Protein AF-A0A5J4E8Y9-F1 (afdb_monomer_lite)

Structure (mmCIF, N/CA/C/O backbone):
data_AF-A0A5J4E8Y9-F1
#
_entry.id   AF-A0A5J4E8Y9-F1
#
loop_
_atom_site.group_PDB
_atom_site.id
_atom_site.type_symbol
_atom_site.label_atom_id
_atom_site.label_alt_id
_atom_site.label_comp_id
_atom_site.label_asym_id
_atom_site.label_entity_id
_atom_site.label_seq_id
_atom_site.pdbx_PDB_ins_code
_atom_site.Cartn_x
_atom_site.Cartn_y
_atom_site.Cartn_z
_atom_site.occupancy
_atom_site.B_iso_or_equiv
_atom_site.auth_seq_id
_atom_site.auth_comp_id
_atom_site.auth_asym_id
_atom_site.auth_atom_id
_atom_site.pdbx_PDB_model_num
ATOM 1 N N . MET A 1 1 ? 8.280 3.467 -54.296 1.00 40.56 1 MET A N 1
ATOM 2 C CA . MET A 1 1 ? 8.672 4.690 -53.562 1.00 40.56 1 MET A CA 1
ATOM 3 C C . MET A 1 1 ? 7.978 4.644 -52.204 1.00 40.56 1 MET A C 1
ATOM 5 O O . MET A 1 1 ? 6.782 4.893 -52.131 1.00 40.56 1 MET A O 1
ATOM 9 N N . ASN A 1 2 ? 8.693 4.165 -51.180 1.00 37.75 2 ASN A N 1
ATOM 10 C CA . ASN A 1 2 ? 8.174 3.873 -49.836 1.00 37.75 2 ASN A CA 1
ATOM 11 C C . ASN A 1 2 ? 7.724 5.151 -49.111 1.00 37.75 2 ASN A C 1
ATOM 13 O O . ASN A 1 2 ? 8.507 6.089 -48.996 1.00 37.75 2 ASN A O 1
ATOM 17 N N . LYS A 1 3 ? 6.498 5.159 -48.573 1.00 44.72 3 LYS A N 1
ATOM 18 C CA . LYS A 1 3 ? 5.993 6.186 -47.636 1.00 44.72 3 LYS A CA 1
ATOM 19 C C . LYS A 1 3 ? 5.371 5.563 -46.378 1.00 44.72 3 LYS A C 1
ATOM 21 O O . LYS A 1 3 ? 4.374 6.046 -45.859 1.00 44.72 3 LYS A O 1
ATOM 26 N N . THR A 1 4 ? 5.957 4.483 -45.881 1.00 51.41 4 THR A N 1
ATOM 27 C CA . THR A 1 4 ? 5.530 3.822 -44.640 1.00 51.41 4 THR A CA 1
ATOM 28 C C . THR A 1 4 ? 6.741 3.564 -43.765 1.00 51.41 4 THR A C 1
ATOM 30 O O . THR A 1 4 ? 7.208 2.441 -43.663 1.00 51.41 4 THR A O 1
ATOM 33 N N . LEU A 1 5 ? 7.291 4.620 -43.173 1.00 49.56 5 LEU A N 1
ATOM 34 C CA . LEU A 1 5 ? 8.224 4.516 -42.052 1.00 49.56 5 LEU A CA 1
ATOM 35 C C . LEU A 1 5 ? 8.358 5.921 -41.454 1.00 49.56 5 LEU A C 1
ATOM 37 O O . LEU A 1 5 ? 9.135 6.696 -41.988 1.00 49.56 5 LEU A O 1
ATOM 41 N N . LEU A 1 6 ? 7.555 6.290 -40.443 1.00 46.19 6 LEU A N 1
ATOM 42 C CA . LEU A 1 6 ? 8.000 7.237 -39.396 1.00 46.19 6 LEU A CA 1
ATOM 43 C C . LEU A 1 6 ? 7.033 7.482 -38.216 1.00 46.19 6 LEU A C 1
ATOM 45 O O . LEU A 1 6 ? 7.370 8.280 -37.350 1.00 46.19 6 LEU A O 1
ATOM 49 N N . THR A 1 7 ? 5.868 6.835 -38.109 1.00 42.94 7 THR A N 1
ATOM 50 C CA . THR A 1 7 ? 4.920 7.144 -37.011 1.00 42.94 7 THR A CA 1
ATOM 51 C C . THR A 1 7 ? 4.975 6.223 -35.787 1.00 42.94 7 THR A C 1
ATOM 53 O O . THR A 1 7 ? 4.290 6.497 -34.810 1.00 42.94 7 THR A O 1
ATOM 56 N N . THR A 1 8 ? 5.799 5.172 -35.764 1.00 41.59 8 THR A N 1
ATOM 57 C CA . THR A 1 8 ? 5.791 4.177 -34.667 1.00 41.59 8 THR A CA 1
ATOM 58 C C . THR A 1 8 ? 6.807 4.404 -33.538 1.00 41.59 8 THR A C 1
ATOM 60 O O . THR A 1 8 ? 6.810 3.633 -32.585 1.00 41.59 8 THR A O 1
ATOM 63 N N . ILE A 1 9 ? 7.649 5.445 -33.580 1.00 45.53 9 ILE A N 1
ATOM 64 C CA . ILE A 1 9 ? 8.735 5.624 -32.586 1.00 45.53 9 ILE A CA 1
ATOM 65 C C . ILE A 1 9 ? 8.310 6.454 -31.352 1.00 45.53 9 ILE A C 1
ATOM 67 O O . ILE A 1 9 ? 8.962 6.376 -30.315 1.00 45.53 9 ILE A O 1
ATOM 71 N N . LEU A 1 10 ? 7.185 7.181 -31.383 1.00 42.47 10 LEU A N 1
ATOM 72 C CA . LEU A 1 10 ? 6.805 8.082 -30.277 1.00 42.47 10 LEU A CA 1
ATOM 73 C C . LEU A 1 10 ? 6.004 7.427 -29.129 1.00 42.47 10 LEU A C 1
ATOM 75 O O . LEU A 1 10 ? 5.753 8.078 -28.123 1.00 42.47 10 LEU A O 1
ATOM 79 N N . LEU A 1 11 ? 5.596 6.159 -29.256 1.00 41.34 11 LEU A N 1
ATOM 80 C CA . LEU A 1 11 ? 4.779 5.473 -28.236 1.00 41.34 11 LEU A CA 1
ATOM 81 C C . LEU A 1 11 ? 5.594 4.628 -27.248 1.00 41.34 11 LEU A C 1
ATOM 83 O O . LEU A 1 11 ? 5.082 4.256 -26.198 1.00 41.34 11 LEU A O 1
ATOM 87 N N . ILE A 1 12 ? 6.859 4.330 -27.560 1.00 43.34 12 ILE A N 1
ATOM 88 C CA . ILE A 1 12 ? 7.715 3.508 -26.690 1.00 43.34 12 ILE A CA 1
ATOM 89 C C . ILE A 1 12 ? 8.406 4.379 -25.627 1.00 43.34 12 ILE A C 1
ATOM 91 O O . ILE A 1 12 ? 8.674 3.913 -24.521 1.00 43.34 12 ILE A O 1
ATOM 95 N N . SER A 1 13 ? 8.664 5.664 -25.914 1.00 47.06 13 SER A N 1
ATOM 96 C CA . SER A 1 13 ? 9.336 6.540 -24.943 1.00 47.06 13 SER A CA 1
ATOM 97 C C . SER A 1 13 ? 8.455 6.846 -23.733 1.00 47.06 13 SER A C 1
ATOM 99 O O . SER A 1 13 ? 8.975 6.963 -22.627 1.00 47.06 13 SER A O 1
ATOM 101 N N . SER A 1 14 ? 7.132 6.939 -23.915 1.00 57.75 14 SER A N 1
ATOM 102 C CA . SER A 1 14 ? 6.210 7.260 -22.823 1.00 57.75 14 SER A CA 1
ATOM 103 C C . SER A 1 14 ? 6.086 6.122 -21.813 1.00 57.75 14 SER A C 1
ATOM 105 O O . SER A 1 14 ? 6.011 6.383 -20.619 1.00 57.75 14 SER A O 1
ATOM 107 N N . THR A 1 15 ? 6.114 4.861 -22.253 1.00 60.59 15 THR A N 1
ATOM 108 C CA . THR A 1 15 ? 6.007 3.715 -21.336 1.00 60.59 15 THR A CA 1
ATOM 109 C C . THR A 1 15 ? 7.306 3.458 -20.577 1.00 60.59 15 THR A C 1
ATOM 111 O O . THR A 1 15 ? 7.270 3.113 -19.399 1.00 60.59 15 THR A O 1
ATOM 114 N N . VAL A 1 16 ? 8.460 3.641 -21.230 1.00 63.06 16 VAL A N 1
ATOM 115 C CA . VAL A 1 16 ? 9.774 3.426 -20.602 1.00 63.06 16 VAL A CA 1
ATOM 116 C C . VAL A 1 16 ? 10.090 4.520 -19.578 1.00 63.06 16 VAL A C 1
ATOM 118 O O . VAL A 1 16 ? 10.606 4.200 -18.511 1.00 63.06 16 VAL A O 1
ATOM 121 N N . ALA A 1 17 ? 9.751 5.783 -19.864 1.00 66.50 17 ALA A N 1
ATOM 122 C CA . ALA A 1 17 ? 9.955 6.886 -18.922 1.00 66.50 17 ALA A CA 1
ATOM 123 C C . ALA A 1 17 ? 9.143 6.691 -17.629 1.00 66.50 17 ALA A C 1
ATOM 125 O O . ALA A 1 17 ? 9.712 6.741 -16.546 1.00 66.50 17 ALA A O 1
ATOM 126 N N . VAL A 1 18 ? 7.857 6.335 -17.738 1.00 72.62 18 VAL A N 1
ATOM 127 C CA . VAL A 1 18 ? 6.997 6.078 -16.567 1.00 72.62 18 VAL A CA 1
ATOM 128 C C . VAL A 1 18 ? 7.513 4.905 -15.724 1.00 72.62 18 VAL A C 1
ATOM 130 O O . VAL A 1 18 ? 7.542 4.987 -14.497 1.00 72.62 18 VAL A O 1
ATOM 133 N N . ALA A 1 19 ? 7.976 3.824 -16.363 1.00 74.44 19 ALA A N 1
ATOM 134 C CA . ALA A 1 19 ? 8.564 2.692 -15.645 1.00 74.44 19 ALA A CA 1
ATOM 135 C C . ALA A 1 19 ? 9.880 3.066 -14.937 1.00 74.44 19 ALA A C 1
ATOM 137 O O . ALA A 1 19 ? 10.130 2.614 -13.820 1.00 74.44 19 ALA A O 1
ATOM 138 N N . HIS A 1 20 ? 10.717 3.896 -15.566 1.00 79.50 20 HIS A N 1
ATOM 139 C CA . HIS A 1 20 ? 11.952 4.397 -14.964 1.00 79.50 20 HIS A CA 1
ATOM 140 C C . HIS A 1 20 ? 11.671 5.280 -13.741 1.00 79.50 20 HIS A C 1
ATOM 142 O O . HIS A 1 20 ? 12.275 5.073 -12.685 1.00 79.50 20 HIS A O 1
ATOM 148 N N . ASP A 1 21 ? 10.709 6.195 -13.860 1.00 88.69 21 ASP A N 1
ATOM 149 C CA . ASP A 1 21 ? 10.310 7.100 -12.784 1.00 88.69 21 ASP A CA 1
ATOM 150 C C . ASP A 1 21 ? 9.775 6.322 -11.574 1.00 88.69 21 ASP A C 1
ATOM 152 O O . ASP A 1 21 ? 10.180 6.580 -10.439 1.00 88.69 21 ASP A O 1
ATOM 156 N N . ALA A 1 22 ? 8.957 5.289 -11.803 1.00 93.44 22 ALA A N 1
ATOM 157 C CA . ALA A 1 22 ? 8.418 4.465 -10.724 1.00 93.44 22 ALA A CA 1
ATOM 158 C C . ALA A 1 22 ? 9.505 3.690 -9.955 1.00 93.44 22 ALA A C 1
ATOM 160 O O . ALA A 1 22 ? 9.446 3.584 -8.729 1.00 93.44 22 ALA A O 1
ATOM 161 N N . VAL A 1 23 ? 10.540 3.193 -10.644 1.00 95.44 23 VAL A N 1
ATOM 162 C CA . VAL A 1 23 ? 11.680 2.523 -9.992 1.00 95.44 23 VAL A CA 1
ATOM 163 C C . VAL A 1 23 ? 12.490 3.508 -9.145 1.00 95.44 23 VAL A C 1
ATOM 165 O O . VAL A 1 23 ? 12.881 3.172 -8.025 1.00 95.44 23 VAL A O 1
ATOM 168 N N . ILE A 1 24 ? 12.730 4.726 -9.644 1.00 96.06 24 ILE A N 1
ATOM 169 C CA . ILE A 1 24 ? 13.439 5.772 -8.890 1.00 96.06 24 ILE A CA 1
ATOM 170 C C . ILE A 1 24 ? 12.660 6.145 -7.628 1.00 96.06 24 ILE A C 1
ATOM 172 O O . ILE A 1 24 ? 13.236 6.168 -6.537 1.00 96.06 24 ILE A O 1
ATOM 176 N N . LEU A 1 25 ? 11.359 6.405 -7.768 1.00 97.81 25 LEU A N 1
ATOM 177 C CA . LEU A 1 25 ? 10.476 6.738 -6.653 1.00 97.81 25 LEU A CA 1
ATOM 178 C C . LEU A 1 25 ? 10.470 5.620 -5.608 1.00 97.81 25 LEU A C 1
ATOM 180 O O . LEU A 1 25 ? 10.700 5.883 -4.427 1.00 97.81 25 LEU A O 1
ATOM 184 N N . ARG A 1 26 ? 10.333 4.361 -6.038 1.00 97.94 26 ARG A N 1
ATOM 185 C CA . ARG A 1 26 ? 10.397 3.210 -5.134 1.00 97.94 26 ARG A CA 1
ATOM 186 C C . ARG A 1 26 ? 11.713 3.165 -4.363 1.00 97.94 26 ARG A C 1
ATOM 188 O O . ARG A 1 26 ? 11.704 3.029 -3.144 1.00 97.94 26 ARG A O 1
ATOM 195 N N . ASN A 1 27 ? 12.849 3.299 -5.048 1.00 98.31 27 ASN A N 1
ATOM 196 C CA . ASN A 1 27 ? 14.162 3.231 -4.398 1.00 98.31 27 ASN A CA 1
ATOM 197 C C . ASN A 1 27 ? 14.341 4.340 -3.359 1.00 98.31 27 ASN A C 1
ATOM 199 O O . ASN A 1 27 ? 14.819 4.075 -2.258 1.00 98.31 27 ASN A O 1
ATOM 203 N N . LYS A 1 28 ? 13.884 5.553 -3.678 1.00 98.12 28 LYS A N 1
ATOM 204 C CA . LYS A 1 28 ? 13.874 6.678 -2.745 1.00 98.12 28 LYS A CA 1
ATOM 205 C C . LYS A 1 28 ? 12.987 6.395 -1.529 1.00 98.12 28 LYS A C 1
ATOM 207 O O . LYS A 1 28 ? 13.396 6.644 -0.400 1.00 98.12 28 LYS A O 1
ATOM 212 N N . GLY A 1 29 ? 11.796 5.835 -1.738 1.00 98.31 29 GLY A N 1
ATOM 213 C CA . GLY A 1 29 ? 10.895 5.437 -0.656 1.00 98.31 29 GLY A CA 1
ATOM 214 C C . GLY A 1 29 ? 11.509 4.400 0.289 1.00 98.31 29 GLY A C 1
ATOM 215 O O . GLY A 1 29 ? 11.448 4.565 1.507 1.00 98.31 29 GLY A O 1
ATOM 216 N N . VAL A 1 30 ? 12.175 3.382 -0.262 1.00 98.19 30 VAL A N 1
ATOM 217 C CA . VAL A 1 30 ? 12.894 2.368 0.527 1.00 98.19 30 VAL A CA 1
ATOM 218 C C . VAL A 1 30 ? 14.059 2.969 1.314 1.00 98.19 30 VAL A C 1
ATOM 220 O O . VAL A 1 30 ? 14.264 2.599 2.468 1.00 98.19 30 VAL A O 1
ATOM 223 N N . GLU A 1 31 ? 14.797 3.918 0.737 1.00 98.44 31 GLU A N 1
ATOM 224 C CA . GLU A 1 31 ? 15.873 4.623 1.441 1.00 98.44 31 GLU A CA 1
ATOM 225 C C . GLU A 1 31 ? 15.347 5.392 2.663 1.00 98.44 31 GLU A C 1
ATOM 227 O O . GLU A 1 31 ? 15.898 5.274 3.758 1.00 98.44 31 GLU A O 1
ATOM 232 N N . TYR A 1 32 ? 14.242 6.129 2.518 1.00 98.50 32 TYR A N 1
ATOM 233 C CA . TYR A 1 32 ? 13.619 6.812 3.655 1.00 98.50 32 TYR A CA 1
ATOM 234 C C . TYR A 1 32 ? 13.123 5.837 4.722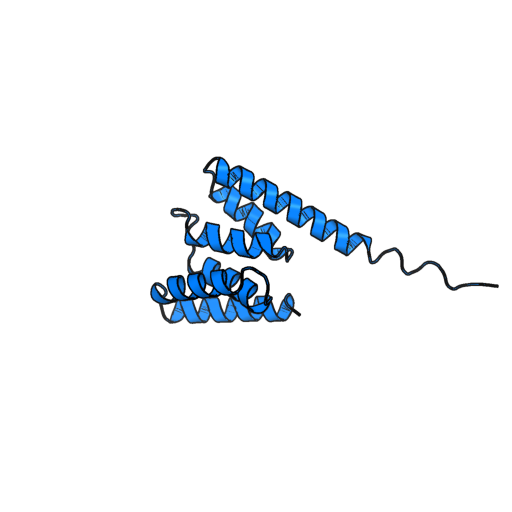 1.00 98.50 32 TYR A C 1
ATOM 236 O O . TYR A 1 32 ? 13.351 6.077 5.909 1.00 98.50 32 TYR A O 1
ATOM 244 N N . ALA A 1 33 ? 12.517 4.715 4.319 1.00 97.25 33 ALA A N 1
ATOM 245 C CA . ALA A 1 33 ? 12.080 3.680 5.254 1.00 97.25 33 ALA A CA 1
ATOM 246 C C . ALA A 1 33 ? 13.260 3.108 6.056 1.00 97.25 33 ALA A C 1
ATOM 248 O O . ALA A 1 33 ? 13.157 2.952 7.271 1.00 97.25 33 ALA A O 1
ATOM 249 N N . ALA A 1 34 ? 14.397 2.853 5.400 1.00 97.38 34 ALA A N 1
ATOM 250 C CA . ALA A 1 34 ? 15.615 2.369 6.052 1.00 97.38 34 ALA A CA 1
ATOM 251 C C . ALA A 1 34 ? 16.182 3.373 7.073 1.00 97.38 34 ALA A C 1
ATOM 253 O O . ALA A 1 34 ? 16.758 2.968 8.081 1.00 97.38 34 ALA A O 1
ATOM 254 N N . ASN A 1 35 ? 15.970 4.670 6.843 1.00 97.44 35 ASN A N 1
ATOM 255 C CA . ASN A 1 35 ? 16.351 5.746 7.759 1.00 97.44 35 ASN A CA 1
ATOM 256 C C . ASN A 1 35 ? 15.284 6.051 8.832 1.00 97.44 35 ASN A C 1
ATOM 258 O O . ASN A 1 35 ? 15.478 6.952 9.647 1.00 97.44 35 ASN A O 1
ATOM 262 N N . GLY A 1 36 ? 14.163 5.322 8.847 1.00 96.19 36 GLY A N 1
ATOM 263 C CA . GLY A 1 36 ? 13.060 5.515 9.794 1.00 96.19 36 GLY A CA 1
ATOM 264 C C . GLY A 1 36 ? 12.126 6.689 9.474 1.00 96.19 36 GLY A C 1
ATOM 265 O O . GLY A 1 36 ? 11.235 6.986 10.268 1.00 96.19 36 GLY A O 1
ATOM 266 N N . ASP A 1 37 ? 12.283 7.344 8.321 1.00 98.06 37 ASP A N 1
ATOM 267 C CA . ASP A 1 37 ? 11.361 8.381 7.846 1.00 98.06 37 ASP A CA 1
ATOM 268 C C . ASP A 1 37 ? 10.206 7.738 7.067 1.00 98.06 37 ASP A C 1
ATOM 270 O O . ASP A 1 37 ? 10.155 7.716 5.834 1.00 98.06 37 ASP A O 1
ATOM 274 N N . PHE A 1 38 ? 9.258 7.172 7.813 1.00 98.06 38 PHE A N 1
ATOM 275 C CA . PHE A 1 38 ? 8.120 6.464 7.230 1.00 98.06 38 PHE A CA 1
ATOM 276 C C . PHE A 1 38 ? 7.148 7.378 6.479 1.00 98.06 38 PHE A C 1
ATOM 278 O O . PHE A 1 38 ? 6.446 6.910 5.587 1.00 98.06 38 PHE A O 1
ATOM 285 N N . GLN A 1 39 ? 7.112 8.675 6.796 1.00 98.31 39 GLN A N 1
ATOM 286 C CA . GLN A 1 39 ? 6.240 9.622 6.105 1.00 98.31 39 G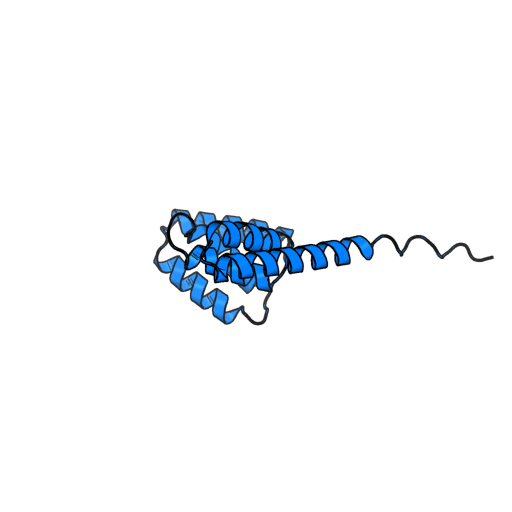LN A CA 1
ATOM 287 C C . GLN A 1 39 ? 6.756 9.897 4.691 1.00 98.31 39 GLN A C 1
ATOM 289 O O . GLN A 1 39 ? 5.994 9.843 3.723 1.00 98.31 39 GLN A O 1
ATOM 294 N N . SER A 1 40 ? 8.062 10.131 4.550 1.00 98.38 40 SER A N 1
ATOM 295 C CA . SER A 1 40 ? 8.682 10.224 3.230 1.00 98.38 40 SER A CA 1
ATOM 296 C C . SER A 1 40 ? 8.602 8.888 2.490 1.00 98.38 40 SER A C 1
ATOM 298 O O . SER A 1 40 ? 8.298 8.878 1.298 1.00 98.38 40 SER A O 1
ATOM 300 N N . ALA A 1 41 ? 8.804 7.760 3.182 1.00 98.62 41 ALA A N 1
ATOM 301 C CA . ALA A 1 41 ? 8.669 6.436 2.578 1.00 98.62 41 ALA A CA 1
ATOM 302 C C . ALA A 1 41 ? 7.275 6.214 1.977 1.00 98.62 41 ALA A C 1
ATOM 304 O O . ALA A 1 41 ? 7.172 5.886 0.797 1.00 98.62 41 ALA A O 1
ATOM 305 N N . GLN A 1 42 ? 6.216 6.465 2.755 1.00 98.62 42 GLN A N 1
ATOM 306 C CA . GLN A 1 42 ? 4.828 6.394 2.300 1.00 98.62 42 GLN A CA 1
ATOM 307 C C . GLN A 1 42 ? 4.620 7.221 1.035 1.00 98.62 42 GLN A C 1
ATOM 309 O O . GLN A 1 42 ? 4.109 6.702 0.047 1.00 98.62 42 GLN A O 1
ATOM 314 N N . LYS A 1 43 ? 5.059 8.484 1.041 1.00 98.25 43 LYS A N 1
ATOM 315 C CA . LYS A 1 43 ? 4.900 9.375 -0.109 1.00 98.25 43 LYS A CA 1
ATOM 316 C C . LYS A 1 43 ? 5.464 8.755 -1.390 1.00 98.25 43 LYS A C 1
ATOM 318 O O . LYS A 1 43 ? 4.743 8.629 -2.372 1.00 98.25 43 LYS A O 1
ATOM 323 N N . TYR A 1 44 ? 6.740 8.374 -1.386 1.00 98.62 44 TYR A N 1
ATOM 324 C CA . TYR A 1 44 ? 7.401 7.924 -2.614 1.00 98.62 44 TYR A CA 1
ATOM 325 C C . TYR A 1 44 ? 6.993 6.506 -3.030 1.00 98.62 44 TYR A C 1
ATOM 327 O O . TYR A 1 44 ? 6.889 6.232 -4.225 1.00 98.62 44 TYR A O 1
ATOM 335 N N . LEU A 1 45 ? 6.742 5.609 -2.071 1.00 98.56 45 LEU A N 1
ATOM 336 C CA . LEU A 1 45 ? 6.266 4.258 -2.374 1.00 98.56 45 LEU A CA 1
ATOM 337 C C . LEU A 1 45 ? 4.866 4.294 -2.983 1.00 98.56 45 LEU A C 1
ATOM 339 O O . LEU A 1 45 ? 4.623 3.607 -3.970 1.00 98.56 45 LEU A O 1
ATOM 343 N N . CYS A 1 46 ? 3.960 5.109 -2.443 1.00 98.19 46 CY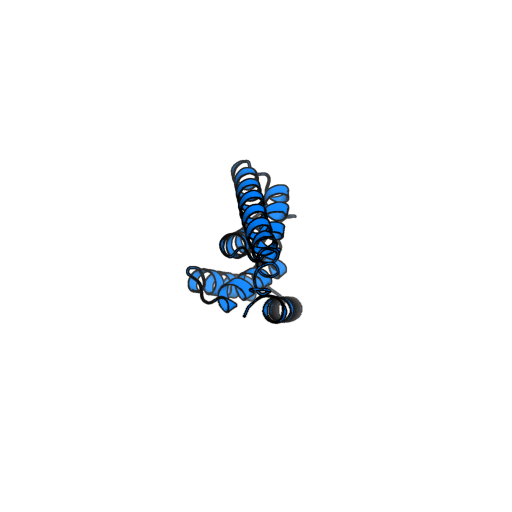S A N 1
ATOM 344 C CA . CYS A 1 46 ? 2.601 5.183 -2.964 1.00 98.19 46 CYS A CA 1
ATOM 345 C C . CYS A 1 46 ? 2.533 5.928 -4.308 1.00 98.19 46 CYS A C 1
ATOM 347 O O . CYS A 1 46 ? 1.817 5.483 -5.196 1.00 98.19 46 CYS A O 1
ATOM 349 N N . GLU A 1 47 ? 3.374 6.943 -4.537 1.00 97.69 47 GLU A N 1
ATOM 350 C CA . GLU A 1 47 ? 3.524 7.559 -5.868 1.00 97.69 47 GLU A CA 1
ATOM 351 C C . GLU A 1 47 ? 4.014 6.533 -6.912 1.00 97.69 47 GLU A C 1
ATOM 353 O O . GLU A 1 47 ? 3.460 6.419 -8.003 1.00 97.69 47 GLU A O 1
ATOM 358 N N . ALA A 1 48 ? 5.001 5.698 -6.568 1.00 97.75 48 ALA A N 1
ATOM 359 C CA . ALA A 1 48 ? 5.441 4.607 -7.443 1.00 97.75 48 ALA A CA 1
ATOM 360 C C . ALA A 1 48 ? 4.355 3.530 -7.659 1.00 97.75 48 ALA A C 1
ATOM 362 O O . ALA A 1 48 ? 4.262 2.947 -8.745 1.00 97.75 48 ALA A O 1
ATOM 363 N N . ALA A 1 49 ? 3.535 3.256 -6.640 1.00 97.44 49 ALA A N 1
ATOM 364 C CA . ALA A 1 49 ? 2.427 2.306 -6.706 1.00 97.44 49 ALA A CA 1
ATOM 365 C C . ALA A 1 49 ? 1.321 2.773 -7.669 1.00 97.44 49 ALA A C 1
ATOM 367 O O . ALA A 1 49 ? 0.806 1.968 -8.456 1.00 97.44 49 ALA A O 1
ATOM 368 N N . GLU A 1 50 ? 1.012 4.073 -7.653 1.00 95.69 50 GLU A N 1
ATOM 369 C CA . GLU A 1 50 ? 0.073 4.741 -8.564 1.00 95.69 50 GLU A CA 1
ATOM 370 C C . GLU A 1 50 ? 0.545 4.697 -10.021 1.00 95.69 50 GLU A C 1
ATOM 372 O O . GLU A 1 50 ? -0.266 4.497 -10.924 1.00 95.69 50 GLU A O 1
ATOM 377 N N . LEU A 1 51 ? 1.860 4.758 -10.262 1.00 94.19 51 LEU A N 1
ATOM 378 C CA . LEU A 1 51 ? 2.452 4.537 -11.590 1.00 94.19 51 LEU A CA 1
ATOM 379 C C . LEU A 1 51 ? 2.395 3.068 -12.055 1.00 94.19 51 LEU A C 1
ATOM 381 O O . LEU A 1 51 ? 2.886 2.730 -13.133 1.00 94.19 51 LEU A O 1
ATOM 385 N N . GLY A 1 52 ? 1.800 2.175 -11.260 1.00 93.50 52 GLY A N 1
ATOM 386 C CA . GLY A 1 52 ? 1.588 0.778 -11.623 1.00 93.50 52 GLY A CA 1
ATOM 387 C C . GLY A 1 52 ? 2.802 -0.119 -11.390 1.00 93.50 52 GLY A C 1
ATOM 388 O O . GLY A 1 52 ? 2.826 -1.250 -11.892 1.00 93.50 52 GLY A O 1
ATOM 389 N N . TYR A 1 53 ? 3.808 0.326 -10.631 1.00 95.88 53 TYR A N 1
ATOM 390 C CA . TYR A 1 53 ? 4.960 -0.515 -10.322 1.00 95.88 53 TYR A CA 1
ATOM 391 C C . TYR A 1 53 ? 4.601 -1.555 -9.257 1.00 95.88 53 TYR A C 1
ATOM 393 O O . TYR A 1 53 ? 4.379 -1.226 -8.096 1.00 95.88 53 TYR A O 1
ATOM 401 N N . TYR A 1 54 ? 4.535 -2.825 -9.667 1.00 96.38 54 TYR A N 1
ATOM 402 C CA . TYR A 1 54 ? 4.002 -3.922 -8.850 1.00 96.38 54 TYR A CA 1
ATOM 403 C C . TYR A 1 54 ? 4.673 -4.027 -7.474 1.00 96.38 54 TYR A C 1
ATOM 405 O O . TYR A 1 54 ? 3.988 -4.066 -6.458 1.00 96.38 54 TYR A O 1
ATOM 413 N N . THR A 1 55 ? 6.007 -3.977 -7.422 1.00 97.50 55 THR A N 1
ATOM 414 C CA . THR A 1 55 ? 6.746 -4.026 -6.152 1.00 97.50 55 THR A CA 1
ATOM 415 C C . THR A 1 55 ? 6.394 -2.851 -5.237 1.00 97.50 55 THR A C 1
ATOM 417 O O . THR A 1 55 ? 6.216 -3.050 -4.040 1.00 97.50 55 THR A O 1
ATOM 420 N N . ALA A 1 56 ? 6.215 -1.643 -5.781 1.00 98.12 56 ALA A N 1
ATOM 421 C CA . ALA A 1 56 ? 5.804 -0.493 -4.979 1.00 98.12 56 ALA A CA 1
ATOM 422 C C . ALA A 1 56 ? 4.359 -0.600 -4.472 1.00 98.12 56 ALA A C 1
ATOM 424 O O . ALA A 1 56 ? 4.070 -0.090 -3.398 1.00 98.12 56 ALA A O 1
ATOM 425 N N . GLN A 1 57 ? 3.459 -1.289 -5.180 1.00 98.50 57 GLN A N 1
ATOM 426 C CA . GLN A 1 57 ? 2.100 -1.552 -4.682 1.00 98.50 57 GLN A CA 1
ATOM 427 C C . GLN A 1 57 ? 2.131 -2.432 -3.427 1.00 98.50 57 GLN A C 1
ATOM 429 O O . GLN A 1 57 ? 1.436 -2.142 -2.454 1.00 98.50 57 GLN A O 1
ATOM 434 N N . VAL A 1 58 ? 3.000 -3.449 -3.409 1.00 98.75 58 VAL A N 1
ATOM 435 C CA . VAL A 1 58 ? 3.238 -4.281 -2.218 1.00 98.75 58 VAL A CA 1
ATOM 436 C C . VAL A 1 58 ? 3.843 -3.445 -1.086 1.00 98.75 58 VAL A C 1
ATOM 438 O O . VAL A 1 58 ? 3.363 -3.486 0.046 1.00 98.75 58 VAL A O 1
ATOM 441 N N . GLU A 1 59 ? 4.877 -2.655 -1.383 1.00 98.62 59 GLU A N 1
ATOM 442 C CA . GLU A 1 59 ? 5.609 -1.872 -0.381 1.00 98.62 59 GLU A CA 1
ATOM 443 C C . GLU A 1 59 ? 4.799 -0.692 0.180 1.00 98.62 59 GLU A C 1
ATOM 445 O O . GLU A 1 59 ? 4.889 -0.411 1.375 1.00 98.62 59 GLU A O 1
ATOM 450 N N . CYS A 1 60 ? 3.966 -0.036 -0.634 1.00 98.75 60 CYS A N 1
ATOM 451 C CA . CYS A 1 60 ? 3.010 0.972 -0.173 1.00 98.75 60 CYS A CA 1
ATOM 452 C C . CYS A 1 60 ? 1.962 0.323 0.747 1.00 98.75 60 CYS A C 1
ATOM 454 O O . CYS A 1 60 ? 1.747 0.805 1.859 1.00 98.75 60 CYS A O 1
ATOM 456 N N . GLY A 1 61 ? 1.384 -0.825 0.366 1.00 98.69 61 GLY A N 1
ATOM 457 C CA . GLY A 1 61 ? 0.491 -1.577 1.257 1.00 98.69 61 GLY A CA 1
ATOM 458 C C . GLY A 1 61 ? 1.152 -1.909 2.601 1.00 98.69 61 GLY A C 1
ATOM 459 O O . GLY A 1 61 ? 0.569 -1.690 3.663 1.00 98.69 61 GLY A O 1
ATOM 460 N N . TYR A 1 62 ? 2.412 -2.347 2.569 1.00 98.56 62 TYR A N 1
ATOM 461 C CA . TYR A 1 62 ? 3.173 -2.679 3.771 1.00 98.56 62 TYR A CA 1
ATOM 462 C C . TYR A 1 62 ? 3.476 -1.465 4.665 1.00 98.56 62 TYR A C 1
ATOM 464 O O . TYR A 1 62 ? 3.294 -1.554 5.883 1.00 98.56 62 TYR A O 1
ATOM 472 N N . VAL A 1 63 ? 3.925 -0.331 4.111 1.00 98.50 63 VAL A N 1
ATOM 473 C CA . VAL A 1 63 ? 4.246 0.864 4.920 1.00 98.50 63 VAL A CA 1
ATOM 474 C C . VAL A 1 63 ? 2.986 1.452 5.565 1.00 98.50 63 VAL A C 1
ATOM 476 O O . VAL A 1 63 ? 3.005 1.812 6.739 1.00 98.50 63 VAL A O 1
ATOM 479 N N . LEU A 1 64 ? 1.859 1.448 4.849 1.00 98.69 64 LEU A N 1
ATOM 480 C CA . LEU A 1 64 ? 0.565 1.892 5.372 1.00 98.69 64 LEU A CA 1
ATOM 481 C C . LEU A 1 64 ? 0.027 0.959 6.465 1.00 98.69 64 LEU A C 1
ATOM 483 O O . LEU A 1 64 ? -0.662 1.407 7.377 1.00 98.69 64 LEU A O 1
ATOM 487 N N . GLU A 1 65 ? 0.327 -0.336 6.412 1.00 98.31 65 GLU A N 1
ATOM 488 C CA . GLU A 1 65 ? -0.114 -1.277 7.440 1.00 98.31 65 GLU A CA 1
ATOM 489 C C . GLU A 1 65 ? 0.760 -1.231 8.709 1.00 98.31 65 GLU A C 1
ATOM 491 O O . GLU A 1 65 ? 0.247 -1.279 9.834 1.00 98.31 65 GLU A O 1
ATOM 496 N N . SER A 1 66 ? 2.083 -1.189 8.529 1.00 96.56 66 SER A N 1
ATOM 497 C CA . SER A 1 66 ? 3.062 -1.517 9.576 1.00 96.56 66 SER A CA 1
ATOM 498 C C . SER A 1 66 ? 3.728 -0.314 10.242 1.00 96.56 66 SER A C 1
ATOM 500 O O . SER A 1 66 ? 4.252 -0.454 11.351 1.00 96.56 66 SER A O 1
ATOM 502 N N . SER A 1 67 ? 3.714 0.863 9.614 1.00 97.06 67 SER A N 1
ATOM 503 C CA . SER A 1 67 ? 4.298 2.059 10.218 1.00 97.06 67 SER A CA 1
ATOM 504 C C . SER A 1 67 ? 3.444 2.591 11.377 1.00 97.06 67 SER A C 1
ATOM 506 O O . SER A 1 67 ? 2.236 2.371 11.408 1.00 97.06 67 SER A O 1
ATOM 508 N N . PRO A 1 68 ? 4.038 3.325 12.335 1.00 95.25 68 PRO A N 1
ATOM 509 C CA . PRO A 1 68 ? 3.281 4.038 13.361 1.00 95.25 68 PRO A CA 1
ATOM 510 C C . PRO A 1 68 ? 2.374 5.132 12.780 1.00 95.25 68 PRO A C 1
ATOM 512 O O . PRO A 1 68 ? 2.596 5.641 11.677 1.00 95.25 68 PRO A O 1
ATOM 515 N N . ALA A 1 69 ? 1.386 5.567 13.563 1.00 95.12 69 ALA A N 1
ATOM 516 C CA . ALA A 1 69 ? 0.658 6.797 13.267 1.00 95.12 69 ALA A CA 1
ATOM 517 C C . ALA A 1 69 ? 1.635 7.995 13.167 1.00 95.12 69 ALA A C 1
ATOM 519 O O . ALA A 1 69 ? 2.595 8.060 13.940 1.00 95.12 69 ALA A O 1
ATOM 520 N N . PRO A 1 70 ? 1.410 8.950 12.246 1.00 95.88 70 PRO A N 1
ATOM 521 C CA . PRO A 1 70 ? 0.226 9.094 11.392 1.00 95.88 70 PRO A CA 1
ATOM 522 C C . PRO A 1 70 ? 0.307 8.360 10.040 1.00 95.88 70 PRO A C 1
ATOM 524 O O . PRO A 1 70 ? -0.600 8.511 9.230 1.00 95.88 70 PRO A O 1
ATOM 527 N N . VAL A 1 71 ? 1.374 7.601 9.769 1.00 98.31 71 VAL A N 1
ATOM 528 C CA . VAL A 1 71 ? 1.553 6.899 8.481 1.00 98.31 71 VAL A CA 1
ATOM 529 C C . VAL A 1 71 ? 0.625 5.693 8.369 1.00 98.31 71 VAL A C 1
ATOM 531 O O . VAL A 1 71 ? 0.163 5.374 7.275 1.00 98.31 71 VAL A O 1
ATOM 534 N N . GLN A 1 72 ? 0.331 5.046 9.501 1.00 98.06 72 GLN A N 1
ATOM 535 C CA . GLN A 1 72 ? -0.584 3.915 9.528 1.00 98.06 72 GLN A CA 1
ATOM 536 C C . GLN A 1 72 ? -1.945 4.282 8.933 1.00 98.06 72 GLN A C 1
ATOM 538 O O . GLN A 1 72 ? -2.631 5.178 9.426 1.00 98.06 72 GLN A O 1
ATOM 543 N N . ASN A 1 73 ? -2.357 3.542 7.912 1.00 98.50 73 ASN A N 1
ATOM 544 C CA . ASN A 1 73 ? -3.659 3.661 7.288 1.00 98.50 73 ASN A CA 1
ATOM 545 C C . ASN A 1 73 ? -4.121 2.274 6.802 1.00 98.50 73 ASN A C 1
ATOM 547 O O . ASN A 1 73 ? -3.818 1.875 5.674 1.00 98.50 73 ASN A O 1
ATOM 551 N N . PRO A 1 74 ? -4.841 1.513 7.647 1.00 98.19 74 PRO A N 1
ATOM 552 C CA . PRO A 1 74 ? -5.264 0.159 7.306 1.00 98.19 74 PRO A CA 1
ATOM 553 C C . PRO A 1 74 ? -6.268 0.128 6.144 1.00 98.19 74 PRO A C 1
ATOM 555 O O . PRO A 1 74 ? -6.243 -0.815 5.359 1.00 98.19 74 PRO A O 1
ATOM 558 N N . VAL A 1 75 ? -7.104 1.159 5.983 1.00 98.56 75 VAL A N 1
ATOM 559 C CA . VAL A 1 75 ? -8.038 1.271 4.847 1.00 98.56 75 VAL A CA 1
ATOM 560 C C . VAL A 1 75 ? -7.257 1.360 3.537 1.00 98.56 75 VAL A C 1
ATOM 562 O O . VAL A 1 75 ? -7.521 0.611 2.602 1.00 98.56 75 VAL A O 1
ATOM 565 N N . GLU A 1 76 ? -6.234 2.212 3.484 1.00 98.56 76 GLU A N 1
ATOM 566 C CA . GLU A 1 76 ? -5.396 2.360 2.292 1.00 98.56 76 GLU A CA 1
ATOM 567 C C . GLU A 1 76 ? -4.538 1.119 2.020 1.00 98.56 76 GLU A C 1
ATOM 569 O O . GLU A 1 76 ? -4.399 0.688 0.876 1.00 98.56 76 GLU A O 1
ATOM 574 N N . ALA A 1 77 ? -3.995 0.497 3.069 1.00 98.81 77 ALA A N 1
ATOM 575 C CA . ALA A 1 77 ? -3.253 -0.752 2.933 1.00 98.81 77 ALA A CA 1
ATOM 576 C C . ALA A 1 77 ? -4.124 -1.859 2.312 1.00 98.81 77 ALA A C 1
ATOM 578 O O . ALA A 1 77 ? -3.676 -2.580 1.419 1.00 98.81 77 ALA A O 1
ATOM 579 N N . TYR A 1 78 ? -5.391 -1.957 2.733 1.00 98.88 78 TYR A N 1
ATOM 580 C CA . TYR A 1 78 ? -6.357 -2.893 2.159 1.00 98.88 78 TYR A CA 1
ATOM 581 C C . TYR A 1 78 ? -6.562 -2.663 0.657 1.00 98.88 78 TYR A C 1
ATOM 583 O O . TYR A 1 78 ? -6.614 -3.631 -0.111 1.00 98.88 78 TYR A O 1
ATOM 591 N N . VAL A 1 79 ? -6.659 -1.399 0.228 1.00 98.81 79 VAL A N 1
ATOM 592 C CA . VAL A 1 79 ? -6.789 -1.032 -1.190 1.00 98.81 79 VAL A CA 1
ATOM 593 C C . VAL A 1 79 ? -5.596 -1.563 -1.980 1.00 98.81 79 VAL A C 1
ATOM 595 O O . VAL A 1 79 ? -5.782 -2.330 -2.926 1.00 98.81 79 VAL A O 1
ATOM 598 N N . TRP A 1 80 ? -4.371 -1.241 -1.562 1.00 98.81 80 TRP A N 1
ATOM 599 C CA . TRP A 1 80 ? -3.168 -1.656 -2.287 1.00 98.81 80 TRP A CA 1
ATOM 600 C C . TRP A 1 80 ? -2.977 -3.170 -2.321 1.00 98.81 80 TRP A C 1
ATOM 602 O O . TRP A 1 80 ? -2.655 -3.714 -3.376 1.00 98.81 80 TRP A O 1
ATOM 612 N N . PHE A 1 81 ? -3.254 -3.882 -1.226 1.00 98.88 81 PHE A N 1
ATOM 613 C CA . PHE A 1 81 ? -3.209 -5.345 -1.252 1.00 98.88 81 PHE A CA 1
ATOM 614 C C . PHE A 1 81 ? -4.283 -5.948 -2.163 1.00 98.88 81 PHE A C 1
ATOM 616 O O . PHE A 1 81 ? -4.009 -6.928 -2.851 1.00 98.88 81 PHE A O 1
ATOM 623 N N . SER A 1 82 ? -5.469 -5.340 -2.254 1.00 98.75 82 SER A N 1
ATOM 624 C CA . SER A 1 82 ? -6.499 -5.760 -3.216 1.00 98.75 82 SER A CA 1
ATOM 625 C C . SER A 1 82 ? -6.027 -5.584 -4.666 1.00 98.75 82 SER A C 1
ATOM 627 O O . SER A 1 82 ? -6.223 -6.480 -5.487 1.00 98.75 82 SER A O 1
ATOM 629 N N . VAL A 1 83 ? -5.333 -4.481 -4.971 1.00 98.56 83 VAL A N 1
ATOM 630 C CA . VAL A 1 83 ? -4.707 -4.254 -6.287 1.00 98.56 83 VAL A CA 1
ATOM 631 C C . VAL A 1 83 ? -3.634 -5.309 -6.578 1.00 98.56 83 VAL A C 1
ATOM 633 O O . VAL A 1 83 ? -3.597 -5.848 -7.681 1.00 98.56 83 VAL A O 1
ATOM 636 N N . VAL A 1 84 ? -2.781 -5.646 -5.604 1.00 98.56 84 VAL A N 1
ATOM 637 C CA . VAL A 1 84 ? -1.740 -6.679 -5.765 1.00 98.56 84 VAL A CA 1
ATOM 638 C C . VAL A 1 84 ? -2.351 -8.051 -6.064 1.00 98.56 84 VAL A C 1
ATOM 640 O O . VAL A 1 84 ? -1.854 -8.742 -6.955 1.00 98.56 84 VAL A O 1
ATOM 643 N N . ILE A 1 85 ? -3.430 -8.429 -5.368 1.00 98.62 85 ILE A N 1
ATOM 644 C CA . ILE A 1 85 ? -4.153 -9.693 -5.597 1.00 98.62 85 ILE A CA 1
ATOM 645 C C . ILE A 1 85 ? -4.723 -9.737 -7.016 1.00 98.62 85 ILE A C 1
ATOM 647 O O . ILE A 1 85 ? -4.536 -10.727 -7.717 1.00 98.62 85 ILE A O 1
ATOM 651 N N . ALA A 1 86 ? -5.367 -8.655 -7.465 1.00 98.19 86 ALA A N 1
ATOM 652 C CA . ALA A 1 86 ? -5.982 -8.581 -8.791 1.00 98.19 86 ALA A CA 1
ATOM 653 C C . ALA A 1 86 ? -4.978 -8.703 -9.950 1.00 98.19 86 ALA A C 1
ATOM 655 O O . ALA A 1 86 ? -5.367 -8.996 -11.075 1.00 98.19 86 ALA A O 1
ATOM 656 N N . ARG A 1 87 ? -3.688 -8.471 -9.689 1.00 96.44 87 ARG A N 1
ATOM 657 C CA . ARG A 1 87 ? -2.616 -8.593 -10.685 1.00 96.44 87 ARG A CA 1
ATOM 658 C C . ARG A 1 87 ? -2.034 -10.001 -10.808 1.00 96.44 87 ARG A C 1
ATOM 660 O O . ARG A 1 87 ? -1.189 -10.198 -11.675 1.00 96.44 87 ARG A O 1
ATOM 667 N N . GLU A 1 88 ? -2.425 -10.932 -9.936 1.00 95.94 88 GLU A N 1
ATOM 668 C CA . GLU A 1 88 ? -2.015 -12.347 -9.967 1.00 95.94 88 GLU A CA 1
ATOM 669 C C . GLU A 1 88 ? -0.484 -12.567 -10.047 1.00 95.94 88 GLU A C 1
ATOM 671 O O . GLU A 1 88 ? 0.014 -13.486 -10.697 1.00 95.94 88 GLU A O 1
ATOM 676 N N . GLY A 1 89 ? 0.290 -11.705 -9.378 1.00 95.06 89 GLY A N 1
ATOM 677 C CA . GLY A 1 89 ? 1.755 -11.765 -9.346 1.00 95.06 89 GLY A CA 1
ATOM 678 C C . GLY A 1 89 ? 2.341 -12.613 -8.207 1.00 95.06 89 GLY A C 1
ATOM 679 O O . GLY A 1 89 ? 1.633 -13.332 -7.496 1.00 95.06 89 GLY A O 1
ATOM 680 N N . THR A 1 90 ? 3.657 -12.492 -8.004 1.00 97.56 90 THR A N 1
ATOM 681 C CA . THR A 1 90 ? 4.444 -13.254 -7.012 1.00 97.56 90 THR A CA 1
ATOM 682 C C . THR A 1 90 ? 3.975 -13.079 -5.572 1.00 97.56 90 THR A C 1
ATOM 684 O O . THR A 1 90 ? 4.064 -14.013 -4.780 1.00 97.56 90 THR A O 1
ATOM 687 N N . ASP A 1 91 ? 3.442 -11.907 -5.242 1.00 98.44 91 ASP A N 1
ATOM 688 C CA . ASP A 1 91 ? 3.077 -11.514 -3.882 1.00 98.44 91 ASP A CA 1
ATOM 689 C C . ASP A 1 91 ? 1.570 -11.651 -3.620 1.00 98.44 91 ASP A C 1
ATOM 691 O O . ASP A 1 91 ? 1.076 -11.202 -2.589 1.00 98.44 91 ASP A O 1
ATOM 695 N N . THR A 1 92 ? 0.818 -12.296 -4.521 1.00 98.31 92 THR A N 1
ATOM 696 C CA . THR A 1 92 ? -0.645 -12.456 -4.402 1.00 98.31 92 THR A CA 1
ATOM 697 C C . THR A 1 92 ? -1.045 -13.158 -3.103 1.00 98.31 92 THR A C 1
ATOM 699 O O . THR A 1 92 ? -1.939 -12.691 -2.401 1.00 98.31 92 THR A O 1
ATOM 702 N N . ALA A 1 93 ? -0.362 -14.248 -2.740 1.00 98.56 93 ALA A N 1
ATOM 703 C CA . ALA A 1 93 ? -0.651 -14.979 -1.504 1.00 98.56 93 ALA A CA 1
ATOM 704 C C . ALA A 1 93 ? -0.341 -14.140 -0.253 1.00 98.56 93 ALA A C 1
ATOM 706 O O . ALA A 1 93 ? -1.140 -14.108 0.681 1.00 98.56 93 ALA A O 1
ATOM 707 N N . PHE A 1 94 ? 0.782 -13.415 -0.271 1.00 98.56 94 PHE A N 1
ATOM 708 C CA . PHE A 1 94 ? 1.152 -12.489 0.796 1.00 98.56 94 PHE A CA 1
ATOM 709 C C . PHE A 1 94 ? 0.103 -11.379 0.943 1.00 98.56 94 PHE A C 1
ATOM 711 O O . PHE A 1 94 ? -0.431 -11.172 2.028 1.00 98.56 94 PHE A O 1
ATOM 718 N N . ALA A 1 95 ? -0.263 -10.710 -0.152 1.00 98.69 95 ALA A N 1
ATOM 719 C CA . ALA A 1 95 ? -1.255 -9.643 -0.143 1.00 98.69 95 ALA A CA 1
ATOM 720 C C . ALA A 1 95 ? -2.636 -10.125 0.326 1.00 98.69 95 ALA A C 1
ATOM 722 O O . ALA A 1 95 ? -3.296 -9.415 1.083 1.00 98.69 95 ALA A O 1
ATOM 723 N N . ALA A 1 96 ? -3.055 -11.337 -0.054 1.00 98.75 96 ALA A N 1
ATOM 724 C CA . ALA A 1 96 ? -4.293 -11.941 0.436 1.00 98.75 96 ALA A CA 1
ATOM 725 C C . ALA A 1 96 ? -4.270 -12.134 1.958 1.00 98.75 96 ALA A C 1
ATOM 727 O O . ALA A 1 96 ? -5.212 -11.734 2.640 1.00 98.75 96 ALA A O 1
ATOM 728 N N . GLU A 1 97 ? -3.177 -12.671 2.505 1.00 98.69 97 GLU A N 1
ATOM 729 C CA . GLU A 1 97 ? -3.011 -12.828 3.952 1.00 98.69 97 GLU A CA 1
ATOM 730 C C . GLU A 1 97 ? -3.081 -11.476 4.681 1.00 98.69 97 GLU A C 1
ATOM 732 O O . GLU A 1 97 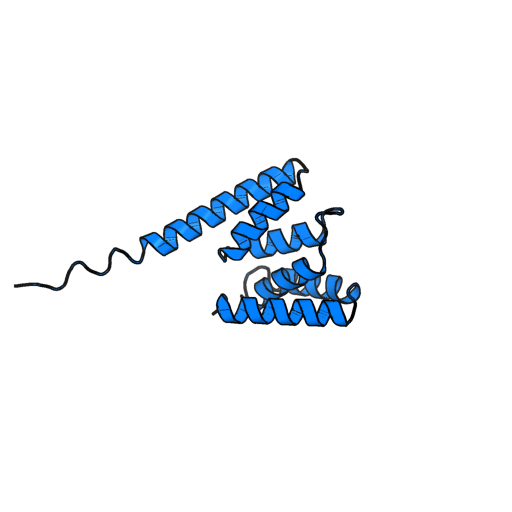? -3.836 -11.324 5.646 1.00 98.69 97 GLU A O 1
ATOM 737 N N . ARG A 1 98 ? -2.337 -10.467 4.202 1.00 98.69 98 ARG A N 1
ATOM 738 C CA . ARG A 1 98 ? -2.329 -9.126 4.811 1.00 98.69 98 ARG A CA 1
ATOM 739 C C . ARG A 1 98 ? -3.697 -8.454 4.732 1.00 98.69 98 ARG A C 1
ATOM 741 O O . ARG A 1 98 ? -4.169 -7.912 5.731 1.00 98.69 98 ARG A O 1
ATOM 748 N N . ARG A 1 99 ? -4.367 -8.529 3.579 1.00 98.69 99 ARG A N 1
ATOM 749 C CA . ARG A 1 99 ? -5.711 -7.971 3.375 1.00 98.69 99 ARG A CA 1
ATOM 750 C C . ARG A 1 99 ? -6.717 -8.566 4.356 1.00 98.69 99 ARG A C 1
ATOM 752 O O . ARG A 1 99 ? -7.466 -7.806 4.963 1.00 98.69 99 ARG A O 1
ATOM 759 N N . GLU A 1 100 ? -6.713 -9.882 4.565 1.00 98.56 100 GLU A N 1
ATOM 760 C CA . GLU A 1 100 ? -7.613 -10.521 5.536 1.00 98.56 100 GLU A CA 1
ATOM 761 C C . GLU A 1 100 ? -7.272 -10.141 6.986 1.00 98.56 100 GLU A C 1
ATOM 763 O O . GLU A 1 100 ? -8.170 -9.850 7.782 1.00 98.56 100 GLU A O 1
ATOM 768 N N . ALA A 1 101 ? -5.983 -10.045 7.327 1.00 98.44 101 ALA A N 1
ATOM 769 C CA . ALA A 1 101 ? -5.547 -9.581 8.644 1.00 98.44 101 ALA A CA 1
ATOM 770 C C . ALA A 1 101 ? -5.968 -8.126 8.932 1.00 98.44 101 ALA A C 1
ATOM 772 O O . ALA A 1 101 ? -6.301 -7.786 10.071 1.00 98.44 101 ALA A O 1
ATOM 773 N N . ILE A 1 102 ? -5.968 -7.267 7.910 1.00 98.44 102 ILE A N 1
ATOM 774 C CA . ILE A 1 102 ? -6.489 -5.899 7.986 1.00 98.44 102 ILE A CA 1
ATOM 775 C C . ILE A 1 102 ? -8.015 -5.911 8.092 1.00 98.44 102 ILE A C 1
ATOM 777 O O . ILE A 1 102 ? -8.565 -5.229 8.956 1.00 98.44 102 ILE A O 1
ATOM 781 N N . ARG A 1 103 ? -8.701 -6.712 7.266 1.00 98.00 103 ARG A N 1
ATOM 782 C CA . ARG A 1 103 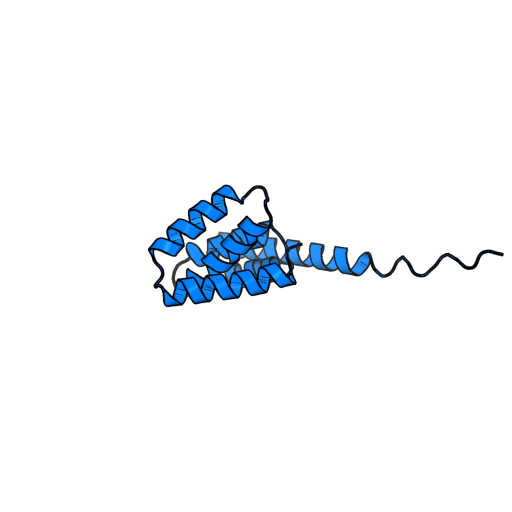? -10.169 -6.821 7.236 1.00 98.00 103 ARG A CA 1
ATOM 783 C C . ARG A 1 103 ? -10.751 -7.103 8.616 1.00 98.00 103 ARG A C 1
ATOM 785 O O . ARG A 1 103 ? -11.767 -6.525 8.977 1.00 98.00 103 ARG A O 1
ATOM 792 N N . ALA A 1 104 ? -10.084 -7.948 9.402 1.00 97.75 104 ALA A N 1
ATOM 793 C CA . ALA A 1 104 ? -10.491 -8.288 10.765 1.00 97.75 104 ALA A CA 1
ATOM 794 C C . ALA A 1 104 ? -10.458 -7.105 11.759 1.00 97.75 104 ALA A C 1
ATOM 796 O O . ALA A 1 104 ? -11.012 -7.217 12.851 1.00 97.75 104 ALA A O 1
ATOM 797 N N . LYS A 1 105 ? -9.798 -5.994 11.408 1.00 96.31 105 LYS A N 1
ATOM 798 C CA . LYS A 1 105 ? -9.635 -4.795 12.249 1.00 96.31 105 LYS A CA 1
ATOM 799 C C . LYS A 1 105 ? -10.497 -3.617 11.793 1.00 96.31 105 LYS A C 1
ATOM 801 O O . LYS A 1 105 ? -10.654 -2.672 12.559 1.00 96.31 105 LYS A O 1
ATOM 806 N N . LEU A 1 106 ? -11.006 -3.654 10.563 1.00 97.62 106 LEU A N 1
ATOM 807 C CA . LEU A 1 106 ? -11.807 -2.581 9.984 1.00 97.62 106 LEU A CA 1
ATOM 808 C C . LEU A 1 106 ? -13.283 -2.715 10.363 1.00 97.62 106 LEU A C 1
ATOM 810 O O . LEU A 1 106 ? -13.818 -3.810 10.550 1.00 97.62 106 LEU A O 1
ATOM 814 N N . THR A 1 107 ? -13.965 -1.579 10.427 1.00 98.56 107 THR A N 1
ATOM 815 C CA . THR A 1 107 ? -15.425 -1.527 10.496 1.00 98.56 107 THR A CA 1
ATOM 816 C C . THR A 1 107 ? -16.052 -1.935 9.162 1.00 98.56 107 THR A C 1
ATOM 818 O O . THR A 1 107 ? -15.426 -1.870 8.105 1.00 98.56 107 THR A O 1
ATOM 821 N N . ALA A 1 108 ? -17.334 -2.307 9.181 1.00 98.00 108 ALA A N 1
ATOM 822 C CA . ALA A 1 108 ? -18.054 -2.647 7.954 1.00 98.00 108 ALA A CA 1
ATOM 823 C C . ALA A 1 108 ? -18.055 -1.497 6.928 1.00 98.00 108 ALA A C 1
ATOM 825 O O . ALA A 1 108 ? -17.913 -1.750 5.736 1.00 98.00 108 ALA A O 1
ATOM 826 N N . SER A 1 109 ? -18.175 -0.243 7.381 1.00 98.19 109 SER A N 1
ATOM 827 C CA . SER A 1 109 ? -18.118 0.927 6.498 1.00 98.19 109 SER A CA 1
ATOM 828 C C . SER A 1 109 ? -16.740 1.119 5.870 1.00 98.19 109 SER A C 1
ATOM 830 O O . SER A 1 109 ? -16.662 1.394 4.680 1.00 98.19 109 SER A O 1
ATOM 832 N N . GLU A 1 110 ? -15.665 0.926 6.636 1.00 98.56 110 GLU A N 1
ATOM 833 C CA . GLU A 1 110 ? -14.291 1.032 6.127 1.00 98.56 110 GLU A CA 1
ATOM 834 C C . GLU A 1 110 ? -13.955 -0.091 5.139 1.00 98.56 110 GLU A C 1
ATOM 836 O O . GLU A 1 110 ? -13.257 0.147 4.159 1.00 98.56 110 GLU A O 1
ATOM 841 N N . ILE A 1 111 ? -14.474 -1.306 5.358 1.00 98.50 111 ILE A N 1
ATOM 842 C CA . ILE A 1 111 ? -14.332 -2.414 4.401 1.00 98.50 111 ILE A CA 1
ATOM 843 C C . ILE A 1 111 ? -15.012 -2.055 3.080 1.00 98.50 111 ILE A C 1
ATOM 845 O O . ILE A 1 111 ? -14.386 -2.172 2.032 1.00 98.50 111 ILE A O 1
ATOM 849 N N . VAL A 1 112 ? -16.263 -1.585 3.129 1.00 98.44 112 VAL A N 1
ATOM 850 C CA . VAL A 1 112 ? -17.004 -1.185 1.922 1.00 98.44 112 VAL A CA 1
ATOM 851 C C . VAL A 1 112 ? -16.286 -0.048 1.196 1.00 98.44 112 VAL A C 1
ATOM 853 O O . VAL A 1 112 ? -16.146 -0.094 -0.022 1.00 98.44 112 VAL A O 1
ATOM 856 N N . GLU A 1 113 ? -15.793 0.954 1.926 1.00 98.38 113 GLU A N 1
ATOM 857 C CA . GLU A 1 113 ? -15.003 2.037 1.340 1.00 98.38 113 GLU A CA 1
ATOM 858 C C . GLU A 1 113 ? -13.749 1.504 0.633 1.00 98.38 113 GLU A C 1
ATOM 860 O O . GLU A 1 113 ? -13.509 1.833 -0.530 1.00 98.38 113 GLU A O 1
ATOM 865 N N . ALA A 1 114 ? -12.961 0.663 1.306 1.00 98.38 114 ALA A N 1
ATOM 866 C CA . ALA A 1 114 ? -11.731 0.117 0.747 1.00 98.38 114 ALA A CA 1
ATOM 867 C C . ALA A 1 114 ? -11.995 -0.781 -0.475 1.00 98.38 114 ALA A C 1
ATOM 869 O O . ALA A 1 114 ? -11.264 -0.701 -1.461 1.00 98.38 114 ALA A O 1
ATOM 870 N N .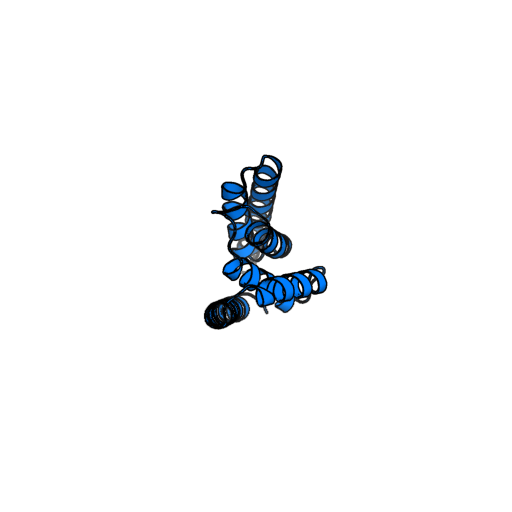 GLU A 1 115 ? -13.042 -1.609 -0.439 1.00 98.38 115 GLU A N 1
ATOM 871 C CA . GLU A 1 115 ? -13.448 -2.463 -1.561 1.00 98.38 115 GLU A CA 1
ATOM 872 C C . GLU A 1 115 ? -13.848 -1.627 -2.786 1.00 98.38 115 GLU A C 1
ATOM 874 O O . GLU A 1 115 ? -13.346 -1.887 -3.878 1.00 98.38 115 GLU A O 1
ATOM 879 N N . LEU A 1 116 ? -14.656 -0.574 -2.604 1.00 98.44 116 LEU A N 1
ATOM 880 C CA . LEU A 1 116 ? -15.057 0.324 -3.695 1.00 98.44 116 LEU A CA 1
ATOM 881 C C . LEU A 1 116 ? -13.859 1.050 -4.314 1.00 98.44 116 LEU A C 1
ATOM 883 O O . LEU A 1 116 ? -13.735 1.130 -5.536 1.00 98.44 116 LEU A O 1
ATOM 887 N N . ARG A 1 117 ? -12.953 1.565 -3.476 1.00 98.31 117 ARG A N 1
ATOM 888 C CA . ARG A 1 117 ? -11.746 2.264 -3.939 1.00 98.31 117 ARG A CA 1
ATOM 889 C C . ARG A 1 117 ? -10.796 1.321 -4.677 1.00 98.31 117 ARG A C 1
ATOM 891 O O . ARG A 1 117 ? -10.235 1.698 -5.706 1.00 98.31 117 ARG A O 1
ATOM 898 N N . ALA A 1 118 ? -10.634 0.094 -4.180 1.00 98.00 118 ALA A N 1
ATOM 899 C CA . ALA A 1 118 ? -9.850 -0.933 -4.853 1.00 98.00 118 ALA A CA 1
ATOM 900 C C . ALA A 1 118 ? -10.452 -1.302 -6.210 1.00 98.00 118 ALA A C 1
ATOM 902 O O . ALA A 1 118 ? -9.728 -1.315 -7.201 1.00 98.00 118 ALA A O 1
ATOM 903 N N . GLU A 1 119 ? -11.760 -1.559 -6.277 1.00 97.69 119 GLU A N 1
ATOM 904 C CA . GLU A 1 119 ? -12.459 -1.891 -7.522 1.00 97.69 119 GLU A CA 1
ATOM 905 C C . GLU A 1 119 ? -12.322 -0.770 -8.560 1.00 97.69 119 GLU A C 1
ATOM 907 O O . GLU A 1 119 ? -11.969 -1.024 -9.716 1.00 97.69 119 GLU A O 1
ATOM 912 N N . GLU A 1 120 ? -12.513 0.483 -8.141 1.00 96.88 120 GLU A N 1
ATOM 913 C CA . GLU A 1 120 ? -12.322 1.639 -9.011 1.00 96.88 120 GLU A CA 1
ATOM 914 C C . GLU A 1 120 ? -10.893 1.685 -9.567 1.00 96.88 120 GLU A C 1
ATOM 916 O O . GLU A 1 120 ? -10.706 1.833 -10.779 1.00 96.88 120 GLU A O 1
ATOM 921 N N . PHE A 1 121 ? -9.879 1.526 -8.713 1.00 95.25 121 PHE A N 1
ATOM 922 C CA . PHE A 1 121 ? -8.487 1.545 -9.152 1.00 95.25 121 PHE A CA 1
ATOM 923 C C . PHE A 1 121 ? -8.171 0.384 -10.102 1.00 95.25 121 PHE A C 1
ATOM 925 O O . PHE A 1 121 ? -7.579 0.605 -11.161 1.00 95.25 121 PHE A O 1
ATOM 932 N N . ILE A 1 122 ? -8.580 -0.836 -9.743 1.00 96.44 122 ILE A N 1
ATOM 933 C CA . ILE A 1 122 ? -8.362 -2.063 -10.519 1.00 96.44 122 ILE A CA 1
ATOM 934 C C . ILE A 1 122 ? -8.979 -1.909 -11.908 1.00 96.44 122 ILE A C 1
ATOM 936 O O . ILE A 1 122 ? -8.274 -2.083 -12.895 1.00 96.44 122 ILE A O 1
ATOM 940 N N . SER A 1 123 ? -10.242 -1.482 -12.003 1.00 95.44 123 SER A N 1
ATOM 941 C CA . SER A 1 123 ? -10.938 -1.324 -13.290 1.00 95.44 123 SER A CA 1
ATOM 942 C C . SER A 1 123 ? -10.251 -0.342 -14.249 1.00 95.44 123 SER A C 1
ATOM 944 O O . SER A 1 123 ? -10.333 -0.494 -15.469 1.00 95.44 123 SER A O 1
ATOM 946 N N . LYS A 1 124 ? -9.560 0.668 -13.707 1.00 93.06 124 LYS A N 1
ATOM 947 C CA . LYS A 1 124 ? -8.861 1.697 -14.485 1.00 93.06 124 LYS A CA 1
ATOM 948 C C . LYS A 1 124 ? -7.443 1.286 -14.889 1.00 93.06 124 LYS A C 1
ATOM 950 O O . LYS A 1 124 ? -6.980 1.725 -15.942 1.00 93.06 124 LYS A O 1
ATOM 955 N N . HIS A 1 125 ? -6.753 0.479 -14.078 1.00 89.31 125 HIS A N 1
ATOM 956 C CA . HIS A 1 125 ? -5.297 0.302 -14.192 1.00 89.31 125 HIS A CA 1
ATOM 957 C C . HIS A 1 125 ? -4.820 -1.149 -14.324 1.00 89.31 125 HIS A C 1
ATOM 959 O O . HIS A 1 125 ? -3.705 -1.369 -14.800 1.00 89.31 125 HIS A O 1
ATOM 965 N N . VAL A 1 126 ? -5.620 -2.137 -13.924 1.00 86.31 126 VAL A N 1
ATOM 966 C CA . VAL A 1 126 ? -5.277 -3.564 -14.000 1.00 86.31 126 VAL A CA 1
ATOM 967 C C . VAL A 1 126 ? -6.058 -4.186 -15.162 1.00 86.31 126 VAL A C 1
ATOM 969 O O . VAL A 1 126 ? -7.269 -4.011 -15.257 1.00 86.31 126 VAL A O 1
ATOM 972 N N . LYS A 1 127 ? -5.355 -4.854 -16.085 1.00 65.31 127 LYS A N 1
ATOM 973 C CA . LYS A 1 127 ? -5.917 -5.501 -17.281 1.00 65.31 127 LYS A CA 1
ATOM 974 C C . LYS A 1 127 ? -5.603 -6.982 -17.294 1.00 65.31 127 LYS A C 1
ATOM 976 O O . LYS A 1 127 ? -4.455 -7.308 -16.921 1.00 65.31 127 LYS A O 1
#

pLDDT: mean 90.09, std 17.34, range [37.75, 98.88]

Radius of gyration: 17.27 Å; chains: 1; bounding box: 34×25×67 Å

Secondary structure (DSSP, 8-state):
-----SSSSTTHHHHHHHHHHHHHHHHHHHHHHHTT-HHHHHHHHHHHHHTT-HHHHHHHHHHHHHSPTTT--HHHHHHHHHHHHHTT-TTHHHHHHHHHHHHTTS-HHHHHHHHHHHHHHHHHH--

Foldseek 3Di:
DDDPDDDPPPPVVVLVVLLVQLVVLQVQLVVCVVVVNLVSNLVSLVVSVLSVDLVSLQSNLVSCPPPDPPSPDLLVSLLSLLLNLLQVDPCNVVSVVSNVVSVVVDDPVSVVVSVVSSVVSCVVRPD

Sequence (127 aa):
MNKTLLTTILLISSTVAVAHDAVILRNKGVEYAANGDFQSAQKYLCEAAELGYYTAQVECGYVLESSPAPVQNPVEAYVWFSVVIAREGTDTAFAAERREAIRAKLTASEIVEAELRAEEFISKHVK